Protein 5HMB (pdb70)

CATH classification: 3.10.129.10

Foldseek 3Di:
DQDDVCVVLAWDWPDAALFKTKTKGAADPVQPDPPAFGDVVSVQVVQVSRQLSNLCNNCDPFFHKDWDDKDKDFDATGHRVQDMKMKMWGWDDDDDFKTKIKIFIATPVRHTGMIMITMMTGGGD

Structure (mmCIF, N/CA/C/O backbone):
data_5HMB
#
_entry.id   5HMB
#
_cell.length_a   68.466
_cell.length_b   68.466
_cell.length_c   139.616
_cell.angle_alpha   90.000
_cell.angle_beta   90.000
_cell.angle_gamma   90.000
#
_symmetry.space_group_name_H-M   'I 41 2 2'
#
loop_
_entity.id
_entity.type
_entity.pdbx_description
1 polymer Azi13
2 non-polymer 'SULFATE ION'
3 water water
#
loop_
_atom_site.group_PDB
_atom_site.id
_atom_site.type_symbol
_atom_site.label_atom_id
_atom_site.label_alt_id
_atom_site.label_comp_id
_atom_site.label_asym_id
_atom_site.label_entity_id
_atom_site.label_seq_id
_atom_site.pdbx_PDB_ins_code
_atom_site.Cartn_x
_atom_site.Cartn_y
_atom_site.Cartn_z
_atom_site.occupancy
_atom_site.B_iso_or_equiv
_atom_site.auth_seq_id
_atom_site.auth_comp_id
_atom_site.auth_asym_id
_atom_site.auth_atom_id
_atom_site.pdbx_PDB_model_num
ATOM 1 N N . ARG A 1 10 ? 23.170 -8.465 -11.174 1.00 94.24 10 ARG A N 1
ATOM 2 C CA . ARG A 1 10 ? 23.724 -8.851 -12.466 1.00 84.08 10 ARG A CA 1
ATOM 3 C C . ARG A 1 10 ? 24.331 -10.254 -12.409 1.00 85.58 10 ARG A C 1
ATOM 4 O O . ARG A 1 10 ? 24.865 -10.747 -13.403 1.00 82.54 10 ARG A O 1
ATOM 6 N N . LEU A 1 11 ? 24.236 -10.894 -11.239 1.00 90.15 11 LEU A N 1
ATOM 7 C CA . LEU A 1 11 ? 24.806 -12.218 -11.004 1.00 81.54 11 LEU A CA 1
ATOM 8 C C . LEU A 1 11 ? 23.743 -13.274 -10.716 1.00 72.77 11 LEU A C 1
ATOM 9 O O . LEU A 1 11 ? 24.084 -14.408 -10.355 1.00 73.35 11 LEU A O 1
ATOM 11 N N . GLY A 1 12 ? 22.466 -12.932 -10.861 1.00 61.87 12 GLY A N 1
ATOM 12 C CA . GLY A 1 12 ? 21.401 -13.868 -10.615 1.00 52.27 12 GLY A CA 1
ATOM 13 C C . GLY A 1 12 ? 20.609 -13.507 -9.374 1.00 59.50 12 GLY A C 1
ATOM 14 O O . GLY A 1 12 ? 21.070 -12.765 -8.505 1.00 64.25 12 GLY A O 1
ATOM 15 N N . PRO A 1 13 ? 19.400 -14.042 -9.269 1.00 62.96 13 PRO A N 1
ATOM 16 C CA . PRO A 1 13 ? 18.512 -13.671 -8.156 1.00 55.67 13 PRO A CA 1
ATOM 17 C C . PRO A 1 13 ? 18.858 -14.312 -6.814 1.00 63.39 13 PRO A C 1
ATOM 18 O O . PRO A 1 13 ? 18.576 -13.720 -5.765 1.00 59.22 13 PRO A O 1
ATOM 22 N N . TYR A 1 14 ? 19.427 -15.524 -6.810 1.00 58.78 14 TYR A N 1
ATOM 23 C CA . TYR A 1 14 ? 19.815 -16.121 -5.532 1.00 57.07 14 TYR A CA 1
ATOM 24 C C . TYR A 1 14 ? 21.034 -15.413 -4.960 1.00 46.42 14 TYR A C 1
ATOM 25 O O . TYR A 1 14 ? 21.082 -15.122 -3.762 1.00 56.97 14 TYR A O 1
ATOM 33 N N . VAL A 1 15 ? 22.009 -15.086 -5.810 1.00 52.92 15 VAL A N 1
ATOM 34 C CA . VAL A 1 15 ? 23.165 -14.331 -5.341 1.00 54.89 15 VAL A CA 1
ATOM 35 C C . VAL A 1 15 ? 22.734 -12.993 -4.751 1.00 60.17 15 VAL A C 1
ATOM 36 O O . VAL A 1 15 ? 23.263 -12.557 -3.718 1.00 64.23 15 VAL A O 1
ATOM 40 N N . GLU A 1 16 ? 21.751 -12.331 -5.374 1.00 58.05 16 GLU A N 1
ATOM 41 C CA . GLU A 1 16 ? 21.208 -11.104 -4.793 1.00 61.39 16 GLU A CA 1
ATOM 42 C C . GLU A 1 16 ? 20.625 -11.366 -3.410 1.00 54.52 16 GLU A C 1
ATOM 43 O O . GLU A 1 16 ? 20.866 -10.602 -2.470 1.00 58.27 16 GLU A O 1
ATOM 45 N N . HIS A 1 17 ? 19.847 -12.443 -3.265 1.00 52.57 17 HIS A N 1
ATOM 46 C CA . HIS A 1 17 ? 19.237 -12.728 -1.970 1.00 55.83 17 HIS A CA 1
ATOM 47 C C . HIS A 1 17 ? 20.290 -12.992 -0.900 1.00 60.10 17 HIS A C 1
ATOM 48 O O . HIS A 1 17 ? 20.102 -12.633 0.268 1.00 62.89 17 HIS A O 1
ATOM 55 N N . LEU A 1 18 ? 21.402 -13.629 -1.275 1.00 55.33 18 LEU A N 1
ATOM 56 C CA . LEU A 1 18 ? 22.482 -13.866 -0.326 1.00 54.84 18 LEU A CA 1
ATOM 57 C C . LEU A 1 18 ? 23.116 -12.570 0.163 1.00 52.56 18 LEU A C 1
ATOM 58 O O . LEU A 1 18 ? 23.776 -12.576 1.200 1.00 52.94 18 LEU A O 1
ATOM 63 N N . GLY A 1 19 ? 22.930 -11.466 -0.551 1.00 55.18 19 GLY A N 1
ATOM 64 C CA . GLY A 1 19 ? 23.536 -10.216 -0.149 1.00 50.09 19 GLY A CA 1
ATOM 65 C C . GLY A 1 19 ? 24.998 -10.083 -0.496 1.00 59.36 19 GLY A C 1
ATOM 66 O O . GLY A 1 19 ? 25.676 -9.208 0.052 1.00 57.82 19 GLY A O 1
ATOM 67 N N . LEU A 1 20 ? 25.511 -10.925 -1.386 1.00 48.98 20 LEU A N 1
ATOM 68 C CA . LEU A 1 20 ? 26.914 -10.846 -1.766 1.00 46.72 20 LEU A CA 1
ATOM 69 C C . LEU A 1 20 ? 27.203 -9.561 -2.524 1.00 59.07 20 LEU A C 1
ATOM 70 O O . LEU A 1 20 ? 26.446 -9.164 -3.411 1.00 61.84 20 LEU A O 1
ATOM 75 N N . GLN A 1 21 ? 28.322 -8.921 -2.191 1.00 55.89 21 GLN A N 1
ATOM 76 C CA . GLN A 1 21 ? 28.786 -7.741 -2.915 1.00 58.85 21 GLN A CA 1
ATOM 77 C C . GLN A 1 21 ? 30.210 -8.005 -3.373 1.00 53.64 21 GLN A C 1
ATOM 78 O O . GLN A 1 21 ? 31.128 -8.070 -2.552 1.00 57.99 21 GLN A O 1
ATOM 84 N N . PHE A 1 22 ? 30.393 -8.161 -4.676 1.00 58.19 22 PHE A N 1
ATOM 85 C CA . PHE A 1 22 ? 31.694 -8.539 -5.203 1.00 56.20 22 PHE A CA 1
ATOM 86 C C . PHE A 1 22 ? 32.624 -7.340 -5.264 1.00 58.08 22 PHE A C 1
ATOM 87 O O . PHE A 1 22 ? 32.277 -6.293 -5.817 1.00 64.76 22 PHE A O 1
ATOM 95 N N . GLU A 1 23 ? 33.796 -7.495 -4.657 1.00 54.84 23 GLU A N 1
ATOM 96 C CA . GLU A 1 23 ? 34.855 -6.502 -4.718 1.00 59.78 23 GLU A CA 1
ATOM 97 C C . GLU A 1 23 ? 35.796 -6.752 -5.884 1.00 60.82 23 GLU A C 1
ATOM 98 O O . GLU A 1 23 ? 36.391 -5.806 -6.411 1.00 64.50 23 GLU A O 1
ATOM 104 N N A ARG A 1 24 ? 35.942 -8.004 -6.305 0.51 56.12 24 ARG A N 1
ATOM 105 N N B ARG A 1 24 ? 35.922 -8.004 -6.318 0.49 56.13 24 ARG A N 1
ATOM 106 C CA A ARG A 1 24 ? 36.883 -8.332 -7.363 0.51 59.10 24 ARG A CA 1
ATOM 107 C CA B ARG A 1 24 ? 36.905 -8.366 -7.331 0.49 59.11 24 ARG A CA 1
ATOM 108 C C A ARG A 1 24 ? 36.440 -9.631 -8.015 0.51 57.20 24 ARG A C 1
ATOM 109 C C B ARG A 1 24 ? 36.441 -9.643 -8.013 0.49 57.20 24 ARG A C 1
ATOM 110 O O A ARG A 1 24 ? 36.058 -10.574 -7.321 0.51 58.46 24 ARG A O 1
ATOM 111 O O B ARG A 1 24 ? 36.039 -10.589 -7.330 0.49 58.45 24 ARG A O 1
ATOM 126 N N . ILE A 1 25 ? 36.467 -9.660 -9.346 1.00 60.09 25 ILE A N 1
ATOM 127 C CA . ILE A 1 25 ? 36.208 -10.880 -10.106 1.00 48.99 25 ILE A CA 1
ATOM 128 C C . ILE A 1 25 ? 37.227 -10.957 -11.232 1.00 61.39 25 ILE A C 1
ATOM 129 O O . ILE A 1 25 ? 36.974 -10.493 -12.350 1.00 58.04 25 ILE A O 1
ATOM 134 N N . ASP A 1 26 ? 38.378 -11.529 -10.949 1.00 57.04 26 ASP A N 1
ATOM 135 C CA . ASP A 1 26 ? 39.439 -11.693 -11.926 1.00 51.82 26 ASP A CA 1
ATOM 136 C C . ASP A 1 26 ? 39.509 -13.140 -12.379 1.00 57.29 26 ASP A C 1
ATOM 137 O O . ASP A 1 26 ? 38.926 -14.029 -11.755 1.00 56.09 26 ASP A O 1
ATOM 142 N N . PRO A 1 27 ? 40.205 -13.417 -13.490 1.00 57.95 27 PRO A N 1
ATOM 143 C CA . PRO A 1 27 ? 40.394 -14.818 -13.905 1.00 53.55 27 PRO A CA 1
ATOM 144 C C . PRO A 1 27 ? 41.160 -15.661 -12.886 1.00 54.84 27 PRO A C 1
ATOM 145 O O . PRO A 1 27 ? 41.251 -16.883 -13.058 1.00 55.30 27 PRO A O 1
ATOM 149 N N . ASP A 1 28 ? 41.708 -15.058 -11.837 1.00 57.36 28 ASP A N 1
ATOM 150 C CA . ASP A 1 28 ? 42.525 -15.791 -10.890 1.00 59.76 28 ASP A CA 1
ATOM 151 C C . ASP A 1 28 ? 42.106 -15.585 -9.436 1.00 53.80 28 ASP A C 1
ATOM 152 O O . ASP A 1 28 ? 42.780 -16.102 -8.536 1.00 54.14 28 ASP A O 1
ATOM 157 N N A ARG A 1 29 ? 41.034 -14.838 -9.181 0.41 53.93 29 ARG A N 1
ATOM 158 N N B ARG A 1 29 ? 41.009 -14.873 -9.183 0.59 53.89 29 ARG A N 1
ATOM 159 C CA A ARG A 1 29 ? 40.574 -14.557 -7.829 0.41 52.56 29 ARG A CA 1
ATOM 160 C CA B ARG A 1 29 ? 40.582 -14.539 -7.833 0.59 52.50 29 ARG A CA 1
ATOM 161 C C A ARG A 1 29 ? 39.256 -13.806 -7.905 0.41 53.15 29 ARG A C 1
ATOM 162 C C B ARG A 1 29 ? 39.257 -13.796 -7.901 0.59 53.16 29 ARG A C 1
ATOM 163 O O A ARG A 1 29 ? 39.070 -12.960 -8.781 0.41 52.29 29 ARG A O 1
ATOM 164 O O B ARG A 1 29 ? 39.069 -12.943 -8.769 0.59 52.23 29 ARG A O 1
ATOM 179 N N . ALA A 1 30 ? 38.352 -14.121 -6.986 1.00 43.33 30 ALA A N 1
ATOM 180 C CA . ALA A 1 30 ? 37.119 -13.376 -6.798 1.00 46.20 30 ALA A CA 1
ATOM 181 C C . ALA A 1 30 ? 36.929 -13.151 -5.304 1.00 51.90 30 ALA A C 1
ATOM 182 O O . ALA A 1 30 ? 37.252 -14.032 -4.504 1.00 50.72 30 ALA A O 1
ATOM 184 N N . VAL A 1 31 ? 36.432 -11.966 -4.929 1.00 47.98 31 VAL A N 1
ATOM 185 C CA . VAL A 1 31 ? 36.286 -11.557 -3.531 1.00 46.16 31 VAL A CA 1
ATOM 186 C C . VAL A 1 31 ? 34.916 -10.921 -3.354 1.00 51.01 31 VAL A C 1
ATOM 187 O O . VAL A 1 31 ? 34.561 -9.995 -4.091 1.00 52.33 31 VAL A O 1
ATOM 191 N N . ALA A 1 32 ? 34.152 -11.397 -2.374 1.00 39.52 32 ALA A N 1
ATOM 192 C CA . ALA A 1 32 ? 32.845 -10.822 -2.094 1.00 46.45 32 ALA A CA 1
ATOM 193 C C . ALA A 1 32 ? 32.669 -10.624 -0.598 1.00 55.70 32 ALA A C 1
ATOM 194 O O . ALA A 1 32 ? 33.172 -11.413 0.209 1.00 53.58 32 ALA A O 1
ATOM 196 N N . TYR A 1 33 ? 31.951 -9.564 -0.242 1.00 54.26 33 TYR A N 1
ATOM 197 C CA . TYR A 1 33 ? 31.599 -9.265 1.134 1.00 53.66 33 TYR A CA 1
ATOM 198 C C . TYR A 1 33 ? 30.125 -9.565 1.330 1.00 54.38 33 TYR A C 1
ATOM 199 O O . TYR A 1 33 ? 29.330 -9.468 0.391 1.00 59.39 33 TYR A O 1
ATOM 208 N N . TRP A 1 34 ? 29.767 -9.921 2.555 1.00 43.58 34 TRP A N 1
ATOM 209 C CA . TRP A 1 34 ? 28.380 -10.190 2.914 1.00 47.57 34 TRP A CA 1
ATOM 210 C C . TRP A 1 34 ? 28.295 -10.251 4.435 1.00 52.16 34 TRP A C 1
ATOM 211 O O . TRP A 1 34 ? 29.309 -10.192 5.137 1.00 53.30 34 TRP A O 1
ATOM 222 N N . SER A 1 35 ? 27.073 -10.385 4.936 1.00 51.99 35 SER A N 1
ATOM 223 C CA . SER A 1 35 ? 26.827 -10.353 6.365 1.00 57.43 35 SER A CA 1
ATOM 224 C C . SER A 1 35 ? 25.766 -11.373 6.737 1.00 56.46 35 SER A C 1
ATOM 225 O O . SER A 1 35 ? 24.873 -11.673 5.944 1.00 53.09 35 SER A O 1
ATOM 228 N N . VAL A 1 36 ? 25.879 -11.909 7.954 1.00 47.43 36 VAL A N 1
ATOM 229 C CA . VAL A 1 36 ? 24.819 -12.738 8.509 1.00 53.77 36 VAL A CA 1
ATOM 230 C C . VAL A 1 36 ? 23.587 -11.875 8.755 1.00 63.64 36 VAL A C 1
ATOM 231 O O . VAL A 1 36 ? 23.691 -10.729 9.213 1.00 64.90 36 VAL A O 1
ATOM 235 N N . ARG A 1 37 ? 22.412 -12.413 8.443 1.00 58.68 37 ARG A N 1
ATOM 236 C CA . ARG A 1 37 ? 21.163 -11.681 8.593 1.00 54.73 37 ARG A CA 1
ATOM 237 C C . ARG A 1 37 ? 20.150 -12.567 9.288 1.00 64.25 37 ARG A C 1
ATOM 238 O O . ARG A 1 37 ? 20.290 -13.792 9.322 1.00 67.88 37 ARG A O 1
ATOM 246 N N . ALA A 1 38 ? 19.111 -11.926 9.826 1.00 74.65 38 ALA A N 1
ATOM 247 C CA . ALA A 1 38 ? 18.090 -12.652 10.574 1.00 71.09 38 ALA A CA 1
ATOM 248 C C . ALA A 1 38 ? 17.432 -13.736 9.721 1.00 65.91 38 ALA A C 1
ATOM 249 O O . ALA A 1 38 ? 17.195 -14.851 10.200 1.00 71.43 38 ALA A O 1
ATOM 251 N N . ASP A 1 39 ? 17.133 -13.434 8.457 1.00 64.37 39 ASP A N 1
ATOM 252 C CA . ASP A 1 39 ? 16.463 -14.397 7.586 1.00 70.47 39 ASP A CA 1
ATOM 253 C C . ASP A 1 39 ? 17.386 -15.498 7.073 1.00 66.22 39 ASP A C 1
ATOM 254 O O . ASP A 1 39 ? 16.898 -16.455 6.461 1.00 59.60 39 ASP A O 1
ATOM 259 N N . LEU A 1 40 ? 18.692 -15.395 7.304 1.00 60.20 40 LEU A N 1
ATOM 260 C CA . LEU A 1 40 ? 19.643 -16.409 6.873 1.00 53.67 40 LEU A CA 1
ATOM 261 C C . LEU A 1 40 ? 20.002 -17.385 7.982 1.00 60.37 40 LEU A C 1
ATOM 262 O O . LEU A 1 40 ? 20.865 -18.244 7.779 1.00 52.87 40 LEU A O 1
ATOM 267 N N . LEU A 1 41 ? 19.356 -17.285 9.141 1.00 58.32 41 LEU A N 1
ATOM 268 C CA . LEU A 1 41 ? 19.731 -18.067 10.307 1.00 55.51 41 LEU A CA 1
ATOM 269 C C . LEU A 1 41 ? 18.957 -19.371 10.371 1.00 55.35 41 LEU A C 1
ATOM 270 O O . LEU A 1 41 ? 17.874 -19.513 9.796 1.00 59.30 41 LEU A O 1
ATOM 275 N N . GLN A 1 42 ? 19.521 -20.317 11.098 1.00 51.15 42 GLN A N 1
ATOM 276 C CA . GLN A 1 42 ? 18.869 -21.565 11.453 1.00 60.41 42 GLN A CA 1
ATOM 277 C C . GLN A 1 42 ? 18.353 -21.478 12.887 1.00 68.36 42 GLN A C 1
ATOM 278 O O . GLN A 1 42 ? 18.707 -20.558 13.625 1.00 63.55 42 GLN A O 1
ATOM 284 N N . PRO A 1 43 ? 17.489 -22.411 13.312 1.00 73.35 43 PRO A N 1
ATOM 285 C CA . PRO A 1 43 ? 16.682 -22.185 14.532 1.00 76.60 43 P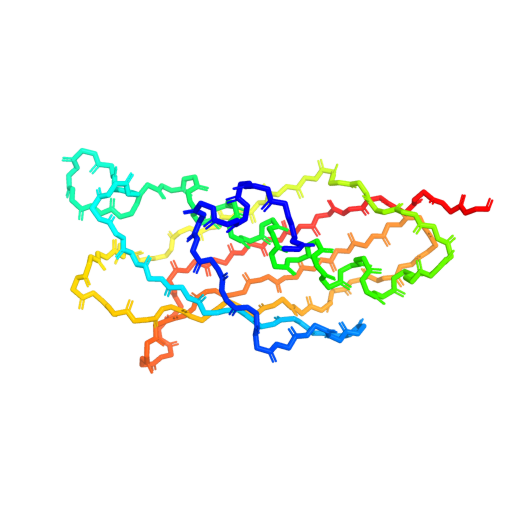RO A CA 1
ATOM 286 C C . PRO A 1 43 ? 17.402 -21.680 15.785 1.00 85.56 43 PRO A C 1
ATOM 287 O O . PRO A 1 43 ? 16.737 -21.070 16.633 1.00 99.47 43 PRO A O 1
ATOM 291 N N . HIS A 1 44 ? 18.708 -21.895 15.955 1.00 74.67 44 HIS A N 1
ATOM 292 C CA . HIS A 1 44 ? 19.380 -21.499 17.192 1.00 79.91 44 HIS A CA 1
ATOM 293 C C . HIS A 1 44 ? 20.229 -20.236 17.035 1.00 75.97 44 HIS A C 1
ATOM 294 O O . HIS A 1 44 ? 21.239 -20.073 17.725 1.00 68.85 44 HIS A O 1
ATOM 296 N N . GLY A 1 45 ? 19.834 -19.337 16.134 1.00 68.62 45 GLY A N 1
ATOM 297 C CA . GLY A 1 45 ? 20.457 -18.030 16.016 1.00 69.57 45 GLY A CA 1
ATOM 298 C C . GLY A 1 45 ? 21.796 -17.955 15.305 1.00 75.04 45 GLY A C 1
ATOM 299 O O . GLY A 1 45 ? 22.440 -16.899 15.356 1.00 70.77 45 GLY A O 1
ATOM 300 N N . ILE A 1 46 ? 22.245 -19.019 14.641 1.00 57.26 46 ILE A N 1
ATOM 301 C CA . ILE A 1 46 ? 23.474 -18.960 13.862 1.00 62.41 46 ILE A CA 1
ATOM 302 C C . ILE A 1 46 ? 23.154 -19.154 12.380 1.00 52.43 46 ILE A C 1
ATOM 303 O O . ILE A 1 46 ? 22.073 -19.604 11.989 1.00 53.96 46 ILE A O 1
ATOM 308 N N . LEU A 1 47 ? 24.117 -18.784 11.547 1.00 49.17 47 LEU A N 1
ATOM 309 C CA . LEU A 1 47 ? 23.942 -18.892 10.106 1.00 50.16 47 LEU A CA 1
ATOM 310 C C . LEU A 1 47 ? 23.624 -20.326 9.700 1.00 46.32 47 LEU A C 1
ATOM 311 O O . LEU A 1 47 ? 24.321 -21.264 10.093 1.00 46.10 47 LEU A O 1
ATOM 316 N N . HIS A 1 48 ? 22.543 -20.487 8.935 1.00 49.79 48 HIS A N 1
A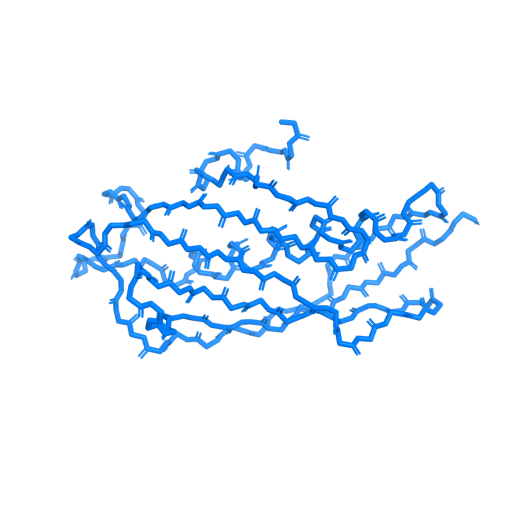TOM 317 C CA . HIS A 1 48 ? 22.256 -21.747 8.258 1.00 43.42 48 HIS A CA 1
ATOM 318 C C . HIS A 1 48 ? 23.476 -22.182 7.457 1.00 48.31 48 HIS A C 1
ATOM 319 O O . HIS A 1 48 ? 24.114 -21.367 6.787 1.00 41.87 48 HIS A O 1
ATOM 326 N N . GLY A 1 49 ? 23.824 -23.464 7.564 1.00 41.58 49 GLY A N 1
ATOM 327 C CA . GLY A 1 49 ? 25.012 -23.957 6.895 1.00 37.45 49 GLY A CA 1
ATOM 328 C C . GLY A 1 49 ? 24.914 -23.883 5.382 1.00 45.24 49 GLY A C 1
ATOM 329 O O . GLY A 1 49 ? 25.915 -23.655 4.710 1.00 35.07 49 GLY A O 1
ATOM 330 N N . GLY A 1 50 ? 23.715 -24.090 4.827 1.00 35.45 50 GLY A N 1
ATOM 331 C CA . GLY A 1 50 ? 23.539 -23.965 3.390 1.00 44.01 50 GLY A CA 1
ATOM 332 C C . GLY A 1 50 ? 23.937 -22.605 2.859 1.00 41.82 50 GLY A C 1
ATOM 333 O O . GLY A 1 50 ? 24.394 -22.496 1.724 1.00 45.93 50 GLY A O 1
ATOM 334 N N . VAL A 1 51 ? 23.798 -21.550 3.675 1.00 39.53 51 VAL A N 1
ATOM 335 C CA . VAL A 1 51 ? 24.222 -20.232 3.215 1.00 42.02 51 VAL A CA 1
ATOM 336 C C . VAL A 1 51 ? 25.724 -20.220 2.945 1.00 42.43 51 VAL A C 1
ATOM 337 O O . VAL A 1 51 ? 26.179 -19.675 1.935 1.00 40.82 51 VAL A O 1
ATOM 341 N N . HIS A 1 52 ? 26.516 -20.827 3.837 1.00 34.48 52 HIS A N 1
ATOM 342 C CA . HIS A 1 52 ? 27.952 -20.947 3.594 1.00 38.05 52 HIS A CA 1
ATOM 343 C C . HIS A 1 52 ? 28.234 -21.658 2.276 1.00 33.63 52 HIS A C 1
ATOM 344 O O . HIS A 1 52 ? 29.080 -21.216 1.492 1.00 42.33 52 HIS A O 1
ATOM 351 N N . CYS A 1 53 ? 27.550 -22.777 2.026 1.00 41.74 53 CYS A N 1
ATOM 352 C CA . CYS A 1 53 ? 27.755 -23.511 0.774 1.00 36.65 53 CYS A CA 1
ATOM 353 C C . CYS A 1 53 ? 27.372 -22.671 -0.429 1.00 40.40 53 CYS A C 1
ATOM 354 O O . CYS A 1 53 ? 28.072 -22.679 -1.451 1.00 37.83 53 CYS A O 1
ATOM 357 N N . ALA A 1 54 ? 26.235 -21.973 -0.340 1.00 43.38 54 ALA A N 1
ATOM 358 C CA . ALA A 1 54 ? 25.762 -21.158 -1.455 1.00 42.98 54 ALA A CA 1
ATOM 359 C C . ALA A 1 54 ? 26.733 -20.026 -1.775 1.00 46.07 54 ALA A C 1
ATOM 360 O O . ALA A 1 54 ? 26.945 -19.693 -2.948 1.00 41.87 54 ALA A O 1
ATOM 362 N N . VAL A 1 55 ? 27.304 -19.396 -0.745 1.00 39.07 55 VAL A N 1
ATOM 363 C CA . VAL A 1 55 ? 28.283 -18.332 -0.966 1.00 35.86 55 VAL A CA 1
ATOM 364 C C . VAL A 1 55 ? 29.554 -18.891 -1.587 1.00 38.40 55 VAL A C 1
ATOM 365 O O . VAL A 1 55 ? 30.174 -18.264 -2.458 1.00 36.66 55 VAL A O 1
ATOM 369 N N . VAL A 1 56 ? 30.001 -20.047 -1.105 1.00 40.27 56 VAL A N 1
ATOM 370 C CA . VAL A 1 56 ? 31.159 -20.700 -1.708 1.00 36.56 56 VAL A CA 1
ATOM 371 C C . VAL A 1 56 ? 30.884 -21.002 -3.183 1.00 35.98 56 VAL A C 1
ATOM 372 O O . VAL A 1 56 ? 31.703 -20.713 -4.067 1.00 37.74 56 VAL A O 1
ATOM 376 N N . GLU A 1 57 ? 29.715 -21.575 -3.470 1.00 40.27 57 GLU A N 1
ATOM 377 C CA . GLU A 1 57 ? 29.342 -21.836 -4.856 1.00 41.30 57 GLU A CA 1
ATOM 378 C C . GLU A 1 57 ? 29.364 -20.548 -5.676 1.00 38.58 57 GLU A C 1
ATOM 379 O O . GLU A 1 57 ? 29.996 -20.488 -6.741 1.00 40.40 57 GLU A O 1
ATOM 385 N N . SER A 1 58 ? 28.723 -19.486 -5.168 1.00 47.66 58 SER A N 1
ATOM 386 C CA . SER A 1 58 ? 28.639 -18.218 -5.904 1.00 40.41 58 SER A CA 1
ATOM 387 C C . SER A 1 58 ? 30.019 -17.632 -6.184 1.00 44.27 58 SER A C 1
ATOM 388 O O . SER A 1 58 ? 30.300 -17.186 -7.304 1.00 4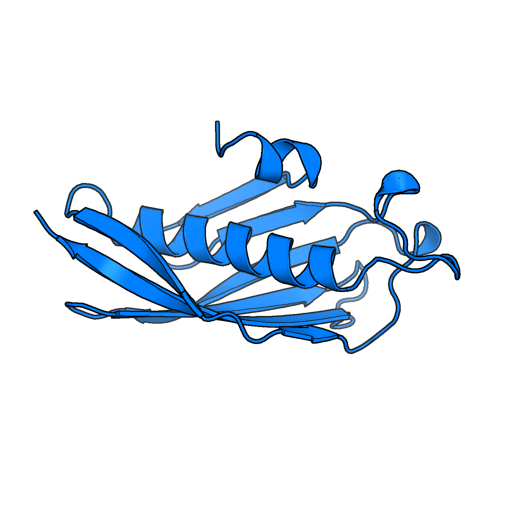8.46 58 SER A O 1
ATOM 391 N N . VAL A 1 59 ? 30.880 -17.558 -5.164 1.00 40.61 59 VAL A N 1
ATOM 392 C CA . VAL A 1 59 ? 32.144 -16.853 -5.356 1.00 38.03 59 VAL A CA 1
ATOM 393 C C . VAL A 1 59 ? 33.066 -17.651 -6.280 1.00 45.50 59 VAL A C 1
ATOM 394 O O . VAL A 1 59 ? 33.745 -17.086 -7.151 1.00 41.32 59 VAL A O 1
ATOM 398 N N . ALA A 1 60 ? 33.096 -18.972 -6.125 1.00 38.69 60 ALA A N 1
ATOM 399 C CA . ALA A 1 60 ? 33.906 -19.785 -7.024 1.00 38.07 60 ALA A CA 1
ATOM 400 C C . ALA A 1 60 ? 33.363 -19.744 -8.458 1.00 45.05 60 ALA A C 1
ATOM 401 O O . ALA A 1 60 ? 34.140 -19.633 -9.418 1.00 43.85 60 ALA A O 1
ATOM 403 N N . SER A 1 61 ? 32.036 -19.814 -8.630 1.00 42.67 61 SER A N 1
ATOM 404 C CA . SER A 1 61 ? 31.475 -19.800 -9.986 1.00 41.64 61 SER A CA 1
ATOM 405 C C . SER A 1 61 ? 31.787 -18.494 -10.692 1.00 47.81 61 SER A C 1
ATOM 406 O O . SER A 1 61 ? 32.059 -18.484 -11.901 1.00 44.49 61 SER A O 1
ATOM 409 N N . ALA A 1 62 ? 31.714 -17.377 -9.961 1.00 43.27 62 ALA A N 1
ATOM 410 C CA . ALA A 1 62 ? 32.070 -16.088 -10.545 1.00 49.27 62 ALA A CA 1
ATOM 411 C C . ALA A 1 62 ? 33.490 -16.114 -11.073 1.00 51.14 62 ALA A C 1
ATOM 412 O O . ALA A 1 62 ? 33.757 -15.654 -12.187 1.00 42.19 62 ALA A O 1
ATOM 414 N N . ALA A 1 63 ? 34.423 -16.653 -10.281 1.00 43.57 63 ALA A N 1
ATOM 415 C CA . ALA A 1 63 ? 35.812 -16.684 -10.716 1.00 36.33 63 ALA A CA 1
ATOM 416 C C . ALA A 1 63 ? 35.996 -17.634 -11.892 1.00 48.59 63 ALA A C 1
ATOM 417 O O . ALA A 1 63 ? 36.697 -17.302 -12.857 1.00 50.04 63 ALA A O 1
ATOM 419 N N . ALA A 1 64 ? 35.378 -18.819 -11.824 1.00 39.82 64 ALA A N 1
ATOM 420 C CA . ALA A 1 64 ? 35.516 -19.806 -12.894 1.00 42.00 64 ALA A CA 1
ATOM 421 C C . ALA A 1 64 ? 34.985 -19.265 -14.215 1.00 49.41 64 ALA A C 1
ATOM 422 O O . ALA A 1 64 ? 35.598 -19.463 -15.268 1.00 45.90 64 ALA A O 1
ATOM 424 N N . ASP A 1 65 ? 33.822 -18.615 -14.167 1.00 51.70 65 ASP A N 1
ATOM 425 C CA . ASP A 1 65 ? 33.223 -18.002 -15.345 1.00 50.47 65 ASP A CA 1
ATOM 426 C C . ASP A 1 65 ? 34.159 -16.962 -15.944 1.00 53.85 65 ASP A C 1
ATOM 427 O O . ASP A 1 65 ? 34.426 -16.965 -17.151 1.00 61.00 65 ASP A O 1
ATOM 432 N N . ARG A 1 66 ? 34.687 -16.076 -15.096 1.00 49.34 66 ARG A N 1
ATOM 433 C CA . ARG A 1 66 ? 35.600 -15.033 -15.550 1.00 51.68 66 ARG A CA 1
ATOM 434 C C . ARG A 1 66 ? 36.894 -15.612 -16.113 1.00 54.50 66 ARG A C 1
ATOM 435 O O . ARG A 1 66 ? 37.495 -15.019 -17.018 1.00 53.68 66 ARG A O 1
ATOM 443 N N . TRP A 1 67 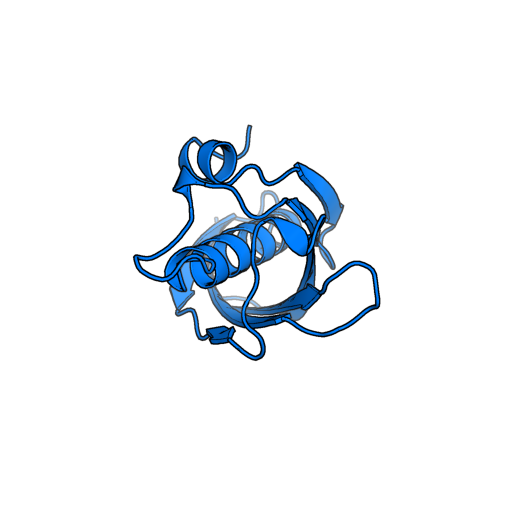? 37.333 -16.774 -15.621 1.00 51.94 67 TRP A N 1
ATOM 444 C CA . TRP A 1 67 ? 38.529 -17.390 -16.195 1.00 52.44 67 TRP A CA 1
ATOM 445 C C . TRP A 1 67 ? 38.245 -18.061 -17.538 1.00 46.65 67 TRP A C 1
ATOM 446 O O . TRP A 1 67 ? 39.104 -18.066 -18.429 1.00 53.74 67 TRP A O 1
ATOM 457 N N . LEU A 1 68 ? 37.074 -18.682 -17.687 1.00 48.37 68 LEU A N 1
ATOM 458 C CA . LEU A 1 68 ? 36.758 -19.322 -18.955 1.00 46.37 68 LEU A CA 1
ATOM 459 C C . LEU A 1 68 ? 36.438 -18.281 -20.023 1.00 61.02 68 LEU A C 1
ATOM 460 O O . LEU A 1 68 ? 36.754 -18.487 -21.200 1.00 50.61 68 LEU A O 1
ATOM 465 N N . GLY A 1 69 ? 35.851 -17.151 -19.630 1.00 59.41 69 GLY A N 1
ATOM 466 C CA . GLY A 1 69 ? 35.590 -16.077 -20.572 1.00 59.75 69 GLY A CA 1
ATOM 467 C C . GLY A 1 69 ? 34.678 -16.522 -21.699 1.00 61.18 69 GLY A C 1
ATOM 468 O O . 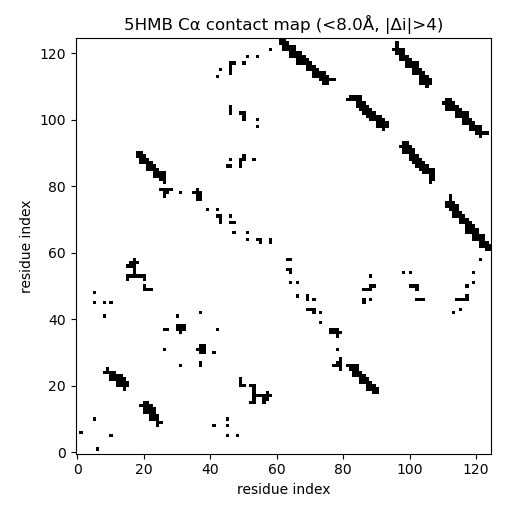GLY A 1 69 ? 33.818 -17.396 -21.540 1.00 52.38 69 GLY A O 1
ATOM 469 N N . ASP A 1 70 ? 34.888 -15.925 -22.876 1.00 60.79 70 ASP A N 1
ATOM 470 C CA . ASP A 1 70 ? 34.041 -16.219 -24.025 1.00 58.06 70 ASP A CA 1
ATOM 471 C C . ASP A 1 70 ? 34.239 -17.631 -24.563 1.00 60.44 70 ASP A C 1
ATOM 472 O O . ASP A 1 70 ? 33.494 -18.032 -25.463 1.00 64.74 70 ASP A O 1
ATOM 474 N N . ARG A 1 71 ? 35.205 -18.390 -24.029 1.00 50.23 71 ARG A N 1
ATOM 475 C CA . ARG A 1 71 ? 35.555 -19.724 -24.520 1.00 58.88 71 ARG A CA 1
ATOM 476 C C . ARG A 1 71 ? 34.495 -20.784 -24.243 1.00 55.94 71 ARG A C 1
ATOM 477 O O . ARG A 1 71 ? 34.593 -21.888 -24.792 1.00 64.06 71 ARG A O 1
ATOM 485 N N . GLY A 1 72 ? 33.507 -20.503 -23.409 1.00 60.64 72 GLY A N 1
ATOM 486 C CA . GLY A 1 72 ? 32.546 -21.521 -23.041 1.00 59.84 72 GLY A CA 1
ATOM 487 C C . GLY A 1 72 ? 31.807 -21.116 -21.783 1.00 51.25 72 GLY A C 1
ATOM 488 O O . GLY A 1 72 ? 31.904 -19.979 -21.322 1.00 57.79 72 GLY A O 1
ATOM 489 N N . THR A 1 73 ? 31.067 -22.076 -21.235 1.00 54.03 73 THR A N 1
ATOM 490 C CA . THR A 1 73 ? 30.318 -21.828 -20.012 1.00 62.89 73 THR A CA 1
ATOM 491 C C . THR A 1 73 ? 30.600 -22.908 -18.975 1.00 48.72 73 THR A C 1
ATOM 492 O O . THR A 1 73 ? 30.845 -24.071 -19.314 1.00 51.61 73 THR A O 1
ATOM 496 N N . VAL A 1 74 ? 30.550 -22.508 -17.699 1.00 54.67 74 VAL A N 1
ATOM 497 C CA . VAL A 1 74 ? 30.852 -23.397 -16.579 1.00 51.33 74 VAL A CA 1
ATOM 498 C C . VAL A 1 74 ? 29.568 -23.845 -15.890 1.00 50.22 74 VAL A C 1
ATOM 499 O O . VAL A 1 74 ? 28.596 -23.093 -15.759 1.00 49.90 74 VAL A O 1
ATOM 503 N N . VAL A 1 75 ? 29.579 -25.096 -15.432 1.00 47.92 75 VAL A N 1
ATOM 504 C CA . VAL A 1 75 ? 28.445 -25.732 -14.773 1.00 43.81 75 VAL A CA 1
ATOM 505 C C . VAL A 1 75 ? 28.953 -26.362 -13.488 1.00 52.04 75 VAL A C 1
ATOM 506 O O . VAL A 1 75 ? 29.942 -27.103 -13.508 1.00 43.46 75 VAL A O 1
ATOM 510 N N . GLY A 1 76 ? 28.293 -26.050 -12.374 1.00 50.24 76 GLY A N 1
ATOM 511 C CA . GLY A 1 76 ? 28.676 -26.650 -11.110 1.00 46.41 76 GLY A CA 1
ATOM 512 C C . GLY A 1 76 ? 28.614 -28.164 -11.183 1.00 43.04 76 GLY A C 1
ATOM 513 O O . GLY A 1 76 ? 27.710 -28.744 -11.793 1.00 48.34 76 GLY A O 1
ATOM 514 N N . VAL A 1 77 ? 29.620 -28.799 -10.602 1.00 40.29 77 VAL A N 1
ATOM 515 C CA . VAL A 1 77 ? 29.692 -30.247 -10.484 1.00 44.55 77 VAL A CA 1
ATOM 516 C C . VAL A 1 77 ? 29.528 -30.707 -9.036 1.00 44.03 77 VAL A C 1
ATOM 517 O O . VAL A 1 77 ? 28.765 -31.633 -8.760 1.00 41.68 77 VAL A O 1
ATOM 521 N N . SER A 1 78 ? 30.296 -30.126 -8.109 1.00 41.94 78 SER A N 1
ATOM 522 C CA . SER A 1 78 ? 30.216 -30.518 -6.703 1.00 37.86 78 SER A CA 1
ATOM 523 C C . SER A 1 78 ? 30.775 -29.420 -5.818 1.00 40.29 78 SER A C 1
ATOM 524 O O . SER A 1 78 ? 31.561 -28.576 -6.253 1.00 35.95 78 SER A O 1
ATOM 527 N N . ASN A 1 79 ? 30.401 -29.494 -4.544 1.00 37.67 79 ASN A N 1
ATOM 528 C CA . ASN A 1 79 ? 30.664 -28.442 -3.574 1.00 33.04 79 ASN A CA 1
ATOM 529 C C . ASN A 1 79 ? 30.831 -29.104 -2.213 1.00 40.92 79 ASN A C 1
ATOM 530 O O . ASN A 1 79 ? 29.876 -29.689 -1.690 1.00 38.69 79 ASN A O 1
ATOM 535 N N A SER A 1 80 ? 32.022 -28.977 -1.637 0.63 41.10 80 SER A N 1
ATOM 536 N N B SER A 1 80 ? 32.037 -29.024 -1.647 0.37 41.09 80 SER A N 1
ATOM 537 C CA A SER A 1 80 ? 32.336 -29.543 -0.329 0.63 38.63 80 SER A CA 1
ATOM 538 C CA B SER A 1 80 ? 32.340 -29.563 -0.320 0.37 38.98 80 SER A CA 1
ATOM 539 C C A SER A 1 80 ? 32.768 -28.404 0.583 0.63 40.24 80 SER A C 1
ATOM 540 C C B SER A 1 80 ? 32.761 -28.403 0.574 0.37 40.16 80 SER A C 1
ATOM 541 O O A SER A 1 80 ? 33.857 -27.846 0.408 0.63 37.42 80 SER A O 1
ATOM 542 O O B SER A 1 80 ? 33.836 -27.827 0.379 0.37 37.16 80 SER A O 1
ATOM 547 N N . THR A 1 81 ? 31.925 -28.066 1.555 1.00 37.43 81 THR A N 1
ATOM 548 C CA . THR A 1 81 ? 32.165 -26.930 2.436 1.00 33.08 81 THR A CA 1
ATOM 549 C C . THR A 1 81 ? 32.235 -27.412 3.879 1.00 35.28 81 THR A C 1
ATOM 550 O O . THR A 1 81 ? 31.371 -28.180 4.323 1.00 33.90 81 THR A O 1
ATOM 554 N N . ASP A 1 82 ? 33.293 -27.001 4.583 1.00 31.64 82 ASP A N 1
ATOM 555 C CA . ASP A 1 82 ? 33.430 -27.190 6.029 1.00 36.92 82 ASP A CA 1
ATOM 556 C C . ASP A 1 82 ? 33.007 -25.915 6.749 1.00 43.95 82 ASP A C 1
ATOM 557 O O . ASP A 1 82 ? 33.334 -24.810 6.307 1.00 39.00 82 ASP A O 1
ATOM 562 N N . PHE A 1 83 ? 32.288 -26.066 7.861 1.00 34.84 83 PHE A N 1
ATOM 563 C CA . PHE A 1 83 ? 31.919 -24.943 8.712 1.00 41.69 83 PHE A CA 1
ATOM 564 C C . PHE A 1 83 ? 32.760 -25.045 9.975 1.00 40.54 83 PHE A C 1
ATOM 565 O O . PHE A 1 83 ? 32.644 -26.030 10.709 1.00 42.37 83 PHE A O 1
ATOM 573 N N . PHE A 1 84 ? 33.625 -24.050 10.206 1.00 40.14 84 PHE A N 1
ATOM 574 C CA . PHE A 1 84 ? 34.603 -24.102 11.292 1.00 43.36 84 PHE A CA 1
ATOM 575 C 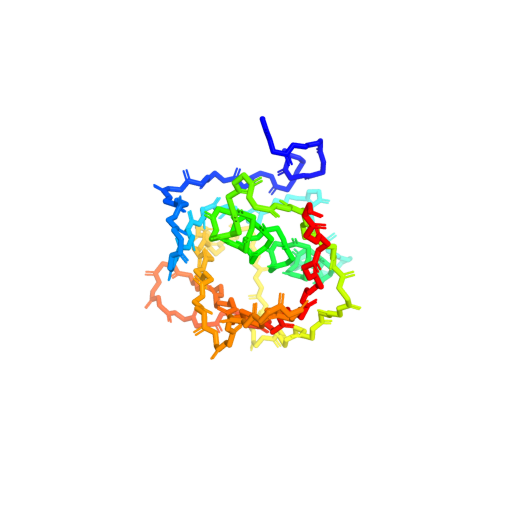C . PHE A 1 84 ? 34.208 -23.324 12.534 1.00 55.35 84 PHE A C 1
ATOM 576 O O . PHE A 1 84 ? 34.717 -23.627 13.616 1.00 57.64 84 PHE A O 1
ATOM 584 N N . ALA A 1 85 ? 33.357 -22.311 12.417 1.00 48.20 85 ALA A N 1
ATOM 585 C CA . ALA A 1 85 ? 32.943 -21.555 13.589 1.00 60.09 85 ALA A CA 1
ATOM 586 C C . ALA A 1 85 ? 31.525 -21.069 13.354 1.00 54.11 85 ALA A C 1
ATOM 587 O O . ALA A 1 85 ? 31.137 -20.849 12.202 1.00 54.02 85 ALA A O 1
ATOM 589 N N . PRO A 1 86 ? 30.729 -20.915 14.409 1.00 50.17 86 PRO A N 1
ATOM 590 C CA . PRO A 1 86 ? 29.381 -20.368 14.223 1.00 46.54 86 PRO A CA 1
ATOM 591 C C . PRO A 1 86 ? 29.477 -18.896 13.864 1.00 59.79 86 PRO A C 1
ATOM 592 O O . PRO A 1 86 ? 30.238 -18.144 14.477 1.00 69.19 86 PRO A O 1
ATOM 596 N N . ALA A 1 87 ? 28.715 -18.494 12.851 1.00 49.53 87 ALA A N 1
ATOM 597 C CA . ALA A 1 87 ? 28.599 -17.098 12.461 1.00 48.67 87 ALA A CA 1
ATOM 598 C C . ALA A 1 87 ? 27.223 -16.589 12.863 1.00 50.16 87 ALA A C 1
ATOM 599 O O . ALA A 1 87 ? 26.216 -17.273 12.655 1.00 44.16 87 ALA A O 1
ATOM 601 N N . THR A 1 88 ? 27.183 -15.404 13.472 1.00 50.27 88 THR A N 1
ATOM 602 C CA . THR A 1 88 ? 25.932 -14.770 13.879 1.00 48.13 88 THR A CA 1
ATOM 603 C C . THR A 1 88 ? 25.877 -13.358 13.328 1.00 54.35 88 THR A C 1
ATOM 604 O O . THR A 1 88 ? 26.841 -12.854 12.737 1.00 51.76 88 THR A O 1
ATOM 608 N N . VAL A 1 89 ? 24.740 -12.702 13.573 1.00 51.08 89 VAL A N 1
ATOM 609 C CA . VAL A 1 89 ? 24.600 -11.298 13.209 1.00 50.65 89 VAL A CA 1
ATOM 610 C C . VAL A 1 89 ? 25.659 -10.457 13.905 1.00 51.21 89 VAL A C 1
ATOM 611 O O . VAL A 1 89 ? 26.177 -9.489 13.334 1.00 50.43 89 VAL A O 1
ATOM 615 N N . ALA A 1 90 ? 26.028 -10.832 15.130 1.00 53.23 90 ALA A N 1
ATOM 616 C CA . ALA A 1 90 ? 27.010 -10.066 15.883 1.00 54.86 90 ALA A CA 1
ATOM 617 C C . ALA A 1 90 ? 28.380 -10.094 15.232 1.00 58.64 90 ALA A C 1
ATOM 618 O O . ALA A 1 90 ? 29.219 -9.245 15.547 1.00 59.65 90 ALA A O 1
ATOM 620 N N . ASP A 1 91 ? 28.628 -11.036 14.325 1.00 57.13 91 ASP A N 1
ATOM 621 C CA . ASP A 1 91 ? 29.990 -11.217 13.848 1.00 54.03 91 ASP A CA 1
ATOM 622 C C . ASP A 1 91 ? 30.373 -10.242 12.750 1.00 56.95 91 ASP A C 1
ATOM 623 O O . ASP A 1 91 ? 31.548 -10.198 12.367 1.00 60.11 91 ASP A O 1
ATOM 628 N N . GLY A 1 92 ? 29.433 -9.444 12.259 1.00 50.36 92 GLY A N 1
ATOM 629 C CA . GLY A 1 92 ? 29.791 -8.419 11.301 1.00 55.97 92 GLY A CA 1
ATOM 630 C C . GLY A 1 92 ? 30.007 -8.916 9.888 1.00 57.93 92 GLY A C 1
ATOM 631 O O . GLY A 1 92 ? 29.307 -9.828 9.435 1.00 54.41 92 GLY A O 1
ATOM 632 N N . ARG A 1 93 ? 30.974 -8.317 9.190 1.00 55.56 93 ARG A N 1
ATOM 633 C CA . ARG A 1 93 ? 31.137 -8.493 7.751 1.00 56.59 93 ARG A CA 1
ATOM 634 C C . ARG A 1 93 ? 32.072 -9.649 7.412 1.00 62.35 93 ARG A C 1
ATOM 635 O O . ARG A 1 93 ? 33.246 -9.651 7.797 1.00 55.42 93 ARG A O 1
ATOM 643 N N . LEU A 1 94 ? 31.563 -10.597 6.636 1.00 56.06 94 LEU A N 1
ATOM 644 C CA . LEU A 1 94 ? 32.334 -11.739 6.173 1.00 49.69 94 LEU A CA 1
ATOM 645 C C . LEU A 1 94 ? 32.920 -11.447 4.792 1.00 53.85 94 LEU A C 1
ATOM 646 O O . LEU A 1 94 ? 32.304 -10.759 3.975 1.00 53.02 94 LEU A O 1
ATOM 651 N N . THR A 1 95 ? 34.129 -11.956 4.548 1.00 47.44 95 THR A N 1
ATOM 652 C CA . THR A 1 95 ? 34.816 -11.817 3.268 1.00 47.73 95 THR A CA 1
ATOM 653 C C . THR A 1 95 ? 35.115 -13.200 2.704 1.00 50.79 95 THR A C 1
ATOM 654 O O . THR A 1 95 ? 35.839 -13.981 3.333 1.00 50.81 95 THR A O 1
ATOM 658 N N . SER A 1 96 ? 34.595 -13.494 1.510 1.00 41.92 96 SER A N 1
ATOM 659 C CA . SER A 1 96 ? 34.802 -14.790 0.865 1.00 42.45 96 SER A CA 1
ATOM 660 C C . SER A 1 96 ? 35.708 -14.649 -0.346 1.00 45.48 96 SER A C 1
ATOM 661 O O . SER A 1 96 ? 35.406 -13.885 -1.273 1.00 46.96 96 SER A O 1
ATOM 664 N N . THR A 1 97 ? 36.789 -15.422 -0.362 1.00 45.16 97 THR A N 1
ATOM 665 C CA . THR A 1 97 ? 37.806 -15.324 -1.403 1.00 42.41 97 THR A CA 1
ATOM 666 C C . THR A 1 97 ? 37.979 -16.675 -2.075 1.00 49.86 97 THR A C 1
ATOM 667 O O . THR A 1 97 ? 38.295 -17.668 -1.409 1.00 47.68 97 THR A O 1
ATOM 671 N N . ALA A 1 98 ? 37.767 -16.709 -3.387 1.00 39.16 98 ALA A N 1
ATOM 672 C CA . ALA A 1 98 ? 37.947 -17.906 -4.190 1.00 33.89 98 ALA A CA 1
ATOM 673 C C . ALA A 1 98 ? 39.317 -17.875 -4.847 1.00 45.27 98 ALA A C 1
ATOM 674 O O . ALA A 1 98 ? 39.653 -16.911 -5.551 1.00 46.73 98 ALA A O 1
ATOM 676 N N . LEU A 1 99 ? 40.098 -18.932 -4.630 1.00 39.18 99 LEU A N 1
ATOM 677 C CA . LEU A 1 99 ? 41.398 -19.039 -5.268 1.00 38.04 99 LEU A CA 1
ATOM 678 C C . LEU A 1 99 ? 41.477 -20.299 -6.107 1.00 45.34 99 LEU A C 1
ATOM 679 O O . LEU A 1 99 ? 40.894 -21.329 -5.749 1.00 43.27 99 LEU A O 1
ATOM 684 N N . PRO A 1 100 ? 42.202 -20.253 -7.225 1.00 47.20 100 PRO A N 1
ATOM 685 C CA . PRO A 1 100 ? 42.203 -21.394 -8.138 1.00 48.05 100 PRO A CA 1
ATOM 686 C C . PRO A 1 100 ? 43.058 -22.513 -7.582 1.00 46.88 100 PRO A C 1
ATOM 687 O O . PRO A 1 100 ? 44.126 -22.279 -7.015 1.00 46.93 100 PRO A O 1
ATOM 691 N N . VAL A 1 101 ? 42.563 -23.736 -7.730 1.00 38.70 101 VAL A N 1
ATOM 692 C CA . VAL A 1 101 ? 43.344 -24.928 -7.454 1.00 40.53 101 VAL A CA 1
ATOM 693 C C . VAL A 1 101 ? 43.788 -25.597 -8.744 1.00 43.58 101 VAL A C 1
ATOM 694 O O . VAL A 1 101 ? 44.955 -25.958 -8.883 1.00 43.01 101 VAL A O 1
ATOM 698 N N . HIS A 1 102 ? 42.858 -25.759 -9.687 1.00 36.28 102 HIS A N 1
ATOM 699 C CA . HIS A 1 102 ? 43.134 -26.365 -10.991 1.00 39.44 102 HIS A CA 1
ATOM 700 C C . HIS A 1 102 ? 42.198 -25.755 -12.021 1.00 46.11 102 HIS A C 1
ATOM 701 O O . HIS A 1 102 ? 40.996 -25.645 -11.768 1.00 37.93 102 HIS A O 1
ATOM 708 N N . ARG A 1 103 ? 42.746 -25.363 -13.170 1.00 45.87 103 ARG A N 1
ATOM 709 C CA . ARG A 1 103 ? 41.967 -24.757 -14.251 1.00 49.25 103 ARG A CA 1
ATOM 710 C C . ARG A 1 103 ? 42.477 -25.371 -15.548 1.00 47.04 103 ARG A C 1
ATOM 711 O O . ARG A 1 103 ? 43.537 -24.984 -16.047 1.00 48.91 103 ARG A O 1
ATOM 719 N N . GLY A 1 104 ? 41.745 -26.351 -16.068 1.00 45.87 104 GLY A N 1
ATOM 720 C CA . GLY A 1 104 ? 42.197 -27.066 -17.250 1.00 38.58 104 GLY A CA 1
ATOM 721 C C . GLY A 1 104 ? 41.213 -27.054 -18.405 1.00 50.91 104 GLY A C 1
ATOM 722 O O . GLY A 1 104 ? 40.360 -26.164 -18.505 1.00 47.46 104 GLY A O 1
ATOM 723 N N . ALA A 1 105 ? 41.322 -28.048 -19.284 1.00 43.49 105 ALA A N 1
ATOM 724 C CA . ALA A 1 105 ? 40.473 -28.086 -20.468 1.00 52.05 105 ALA A CA 1
ATOM 725 C C . ALA A 1 105 ? 39.016 -28.274 -20.085 1.00 48.29 105 ALA A C 1
ATOM 726 O O . ALA A 1 105 ? 38.166 -27.441 -20.415 1.00 45.04 105 ALA A O 1
ATOM 728 N N . THR A 1 106 ? 38.708 -29.362 -19.378 1.00 39.19 106 THR A N 1
ATOM 729 C CA . THR A 1 106 ? 37.322 -29.676 -19.069 1.00 41.64 106 THR A CA 1
ATOM 730 C C . THR A 1 106 ? 36.899 -29.325 -17.645 1.00 47.50 106 THR A C 1
ATOM 731 O O . THR A 1 106 ? 35.712 -29.061 -17.428 1.00 42.16 106 THR A O 1
ATOM 735 N N . GLN A 1 107 ? 37.816 -29.310 -16.673 1.00 45.90 107 GLN A N 1
ATOM 736 C CA . GLN A 1 107 ? 37.465 -29.126 -15.263 1.00 38.68 107 GLN A CA 1
ATOM 737 C C . GLN A 1 107 ? 38.122 -27.883 -14.684 1.00 42.43 107 GLN A C 1
ATOM 738 O O . GLN A 1 107 ? 39.217 -27.494 -15.100 1.00 44.67 107 GLN A O 1
ATOM 744 N N . GLN A 1 108 ? 37.455 -27.282 -13.686 1.00 37.68 108 GLN A N 1
ATOM 745 C CA . GLN A 1 108 ? 38.068 -26.318 -12.783 1.00 34.64 108 GLN A CA 1
ATOM 746 C C . GLN A 1 108 ? 37.761 -26.708 -11.338 1.00 43.30 108 GLN A C 1
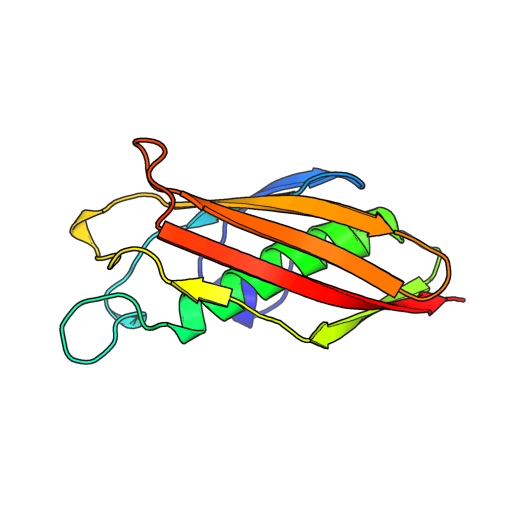ATOM 747 O O . GLN A 1 108 ? 36.663 -27.192 -11.038 1.00 40.87 108 GLN A O 1
ATOM 753 N N . VAL A 1 109 ? 38.725 -26.477 -10.443 1.00 38.28 109 VAL A N 1
ATOM 754 C CA . VAL A 1 109 ? 38.514 -26.564 -9.002 1.00 36.67 109 VAL A CA 1
ATOM 755 C C . VAL A 1 109 ? 38.986 -25.263 -8.366 1.00 37.11 109 VAL A C 1
ATOM 756 O O . VAL A 1 109 ? 40.100 -24.805 -8.638 1.00 41.74 109 VAL A O 1
ATOM 760 N N . TRP A 1 110 ? 38.144 -24.679 -7.514 1.00 34.79 110 TRP A N 1
ATOM 761 C CA . TRP A 1 110 ? 38.456 -23.464 -6.781 1.00 30.56 110 TRP A CA 1
ATOM 762 C C . TRP A 1 110 ? 38.285 -23.717 -5.288 1.00 43.66 110 TRP A C 1
ATOM 763 O O . TRP A 1 110 ? 37.483 -24.557 -4.880 1.00 36.88 110 TRP A O 1
ATOM 774 N N . SER A 1 111 ? 39.044 -22.978 -4.480 1.00 40.15 111 SER A N 1
ATOM 775 C CA . SER A 1 111 ? 38.983 -23.042 -3.023 1.00 41.05 111 SER A CA 1
ATOM 776 C C . SER A 1 111 ? 38.520 -21.692 -2.497 1.00 41.25 111 SER A C 1
ATOM 777 O O . SER A 1 111 ? 39.108 -20.657 -2.827 1.00 41.54 111 SER A O 1
ATOM 780 N N . VAL A 1 112 ? 37.465 -21.695 -1.695 1.00 36.59 112 VAL A N 1
ATOM 781 C CA . VAL A 1 112 ? 36.853 -20.468 -1.207 1.00 40.19 112 VAL A CA 1
ATOM 782 C C . VAL A 1 112 ? 36.960 -20.460 0.308 1.00 44.82 112 VAL A C 1
ATOM 783 O O . VAL A 1 112 ? 36.459 -21.379 0.974 1.00 44.89 112 VAL A O 1
ATOM 787 N N . GLU A 1 113 ? 37.602 -19.432 0.853 1.00 39.39 113 GLU A N 1
ATOM 788 C CA . GLU A 1 113 ? 37.655 -19.227 2.301 1.00 40.88 113 GLU A CA 1
ATOM 789 C C . GLU A 1 113 ? 36.770 -18.051 2.689 1.00 36.92 113 GLU A C 1
ATOM 790 O O . GLU A 1 113 ? 36.810 -16.992 2.050 1.00 44.61 113 GLU A O 1
ATOM 796 N N . THR A 1 114 ? 35.960 -18.247 3.720 1.00 35.98 114 THR A N 1
ATOM 797 C CA . THR A 1 114 ? 35.122 -17.203 4.283 1.00 38.18 114 THR A CA 1
ATOM 798 C C . THR A 1 114 ? 35.685 -16.835 5.649 1.00 49.94 114 THR A C 1
ATOM 799 O O . THR A 1 114 ? 35.730 -17.691 6.543 1.00 45.37 114 THR A O 1
ATOM 803 N N . VAL A 1 115 ? 36.100 -15.569 5.817 1.00 49.85 115 VAL A N 1
ATOM 804 C CA . VAL A 1 115 ? 36.719 -15.104 7.062 1.00 50.84 115 VAL A CA 1
ATOM 805 C C . VAL A 1 115 ? 35.932 -13.936 7.657 1.00 48.72 115 VAL A C 1
ATOM 806 O O . VAL A 1 115 ? 35.203 -13.217 6.964 1.00 51.94 115 VAL A O 1
ATOM 810 N N . ASP A 1 116 ? 36.121 -13.721 8.958 1.00 54.40 116 ASP A N 1
ATOM 811 C CA . ASP A 1 116 ? 35.547 -12.545 9.597 1.00 57.20 116 ASP A CA 1
ATOM 812 C C . ASP A 1 116 ? 36.550 -11.391 9.584 1.00 52.78 116 ASP A C 1
ATOM 813 O O . ASP A 1 116 ? 37.632 -11.476 8.993 1.00 50.62 116 ASP A O 1
ATOM 818 N N . ALA A 1 117 ? 36.170 -10.287 10.235 1.00 48.69 117 ALA A N 1
ATOM 819 C CA . ALA A 1 117 ? 37.012 -9.090 10.259 1.00 68.90 117 ALA A CA 1
ATOM 820 C C . ALA A 1 117 ? 38.404 -9.366 10.827 1.00 64.72 117 ALA A C 1
ATOM 821 O O . ALA A 1 117 ? 39.387 -8.738 10.409 1.00 60.19 117 ALA A O 1
ATOM 823 N N . ALA A 1 118 ? 38.511 -10.296 11.774 1.00 67.06 118 ALA A N 1
ATOM 824 C CA . ALA A 1 118 ? 39.782 -10.605 12.416 1.00 68.57 118 ALA A CA 1
ATOM 825 C C . ALA A 1 118 ? 40.663 -11.555 11.605 1.00 72.48 118 ALA A C 1
ATOM 826 O O . ALA A 1 118 ? 41.813 -11.791 11.994 1.00 72.49 118 ALA A O 1
ATOM 828 N N . GLY A 1 119 ? 40.170 -12.100 10.496 1.00 71.89 119 GLY A N 1
ATOM 829 C CA . GLY A 1 119 ? 40.883 -13.149 9.794 1.00 56.43 119 GLY A CA 1
ATO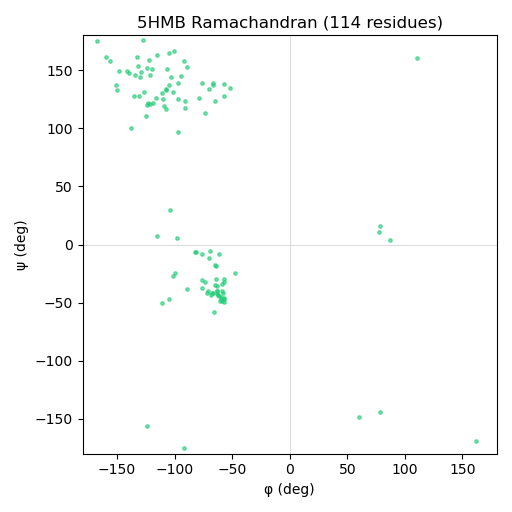M 830 C C . GLY A 1 119 ? 40.582 -14.545 10.294 1.00 55.17 119 GLY A C 1
ATOM 831 O O . GLY A 1 119 ? 41.206 -15.501 9.820 1.00 65.40 119 GLY A O 1
ATOM 832 N N . ARG A 1 120 ? 39.654 -14.689 11.242 1.00 48.59 120 ARG A N 1
ATOM 833 C CA . ARG A 1 120 ? 39.196 -16.006 11.676 1.00 57.76 120 ARG A CA 1
ATOM 834 C C . ARG A 1 120 ? 38.482 -16.720 10.532 1.00 61.21 120 ARG A C 1
ATOM 835 O O . ARG A 1 120 ? 37.498 -16.206 9.994 1.00 49.38 120 ARG A O 1
ATOM 843 N N . LEU A 1 121 ? 38.963 -17.911 10.176 1.00 54.13 121 LEU A N 1
ATOM 844 C CA . LEU A 1 121 ? 38.325 -18.705 9.129 1.00 46.72 121 LEU A CA 1
ATOM 845 C C . LEU A 1 121 ? 37.023 -19.293 9.660 1.00 42.91 121 LEU A C 1
ATOM 846 O O . LEU A 1 121 ? 37.036 -20.147 10.550 1.00 43.26 121 LEU A O 1
ATOM 851 N N . VAL A 1 122 ? 35.899 -18.837 9.113 1.00 40.24 122 VAL A N 1
ATOM 852 C CA . VAL A 1 122 ? 34.571 -19.296 9.513 1.00 38.72 122 VAL A CA 1
ATOM 853 C C . VAL A 1 122 ? 34.119 -20.509 8.703 1.00 43.93 122 VAL A C 1
ATOM 854 O O . VAL A 1 122 ? 33.443 -21.398 9.224 1.00 40.56 122 VAL A O 1
ATOM 858 N N . ALA A 1 123 ? 34.421 -20.543 7.410 1.00 44.95 123 ALA A N 1
ATOM 859 C CA . ALA A 1 123 ? 34.000 -21.653 6.570 1.00 39.05 123 ALA A CA 1
ATOM 860 C C . ALA A 1 123 ? 34.948 -21.714 5.392 1.00 43.02 123 ALA A C 1
ATOM 861 O O . ALA A 1 123 ? 35.607 -20.726 5.061 1.00 42.35 123 ALA A O 1
ATOM 863 N N . ARG A 1 124 ? 35.030 -22.893 4.771 1.00 37.46 124 ARG A N 1
ATOM 864 C CA . ARG A 1 124 ? 35.896 -23.080 3.615 1.00 34.79 124 ARG A CA 1
ATOM 865 C C . ARG A 1 124 ? 35.288 -24.158 2.733 1.00 40.52 124 ARG A C 1
ATOM 866 O O . ARG A 1 124 ? 34.801 -25.174 3.246 1.00 38.59 124 ARG A O 1
ATOM 874 N N . GLY A 1 125 ? 35.301 -23.927 1.424 1.00 32.43 125 GLY A N 1
ATOM 875 C CA . GLY A 1 125 ? 34.704 -24.867 0.487 1.00 36.18 125 GLY A CA 1
ATOM 876 C C . GLY A 1 125 ? 35.533 -25.048 -0.772 1.00 33.71 125 GLY A C 1
ATOM 877 O O . GLY A 1 125 ? 36.186 -24.118 -1.253 1.00 37.33 125 GLY A O 1
ATOM 878 N N . GLN A 1 126 ? 35.479 -26.266 -1.315 1.00 36.10 126 GLN A N 1
ATOM 879 C CA . GLN A 1 126 ? 36.100 -26.610 -2.588 1.00 40.51 126 GLN A CA 1
ATOM 880 C C . GLN A 1 126 ? 34.999 -26.865 -3.604 1.00 43.77 126 GLN A C 1
ATOM 881 O O . GLN A 1 126 ? 34.080 -27.641 -3.333 1.00 40.05 126 GLN A O 1
ATOM 887 N N . VAL A 1 127 ? 35.102 -26.232 -4.772 1.00 35.22 127 VAL A N 1
ATOM 888 C CA . VAL A 1 127 ? 34.052 -26.257 -5.784 1.00 38.14 127 VAL A CA 1
ATOM 889 C C . VAL A 1 127 ? 34.646 -26.777 -7.093 1.00 38.86 127 VAL A C 1
ATOM 890 O O . VAL A 1 127 ? 35.599 -26.197 -7.635 1.00 37.48 127 VAL A O 1
ATOM 894 N N . ARG A 1 128 ? 34.091 -27.880 -7.583 1.00 36.67 128 ARG A N 1
ATOM 895 C CA . ARG A 1 128 ? 34.479 -28.463 -8.855 1.00 39.31 128 ARG A CA 1
ATOM 896 C C . ARG A 1 128 ? 33.429 -28.059 -9.869 1.00 42.80 128 ARG A C 1
ATOM 897 O O . ARG A 1 128 ? 32.229 -28.172 -9.592 1.00 36.57 128 ARG A O 1
ATOM 905 N N . LEU A 1 129 ? 33.885 -27.558 -11.016 1.00 35.90 129 LEU A N 1
ATOM 906 C CA . LEU A 1 129 ? 33.025 -27.109 -12.094 1.00 43.16 129 LEU A CA 1
ATOM 907 C C . LEU A 1 129 ? 33.503 -27.701 -13.414 1.00 46.65 129 LEU A C 1
ATOM 908 O O . LEU A 1 129 ? 34.683 -28.005 -13.592 1.00 44.04 129 LEU A O 1
ATOM 913 N N . HIS A 1 130 ? 32.575 -27.849 -14.344 1.00 52.12 130 HIS A N 1
ATOM 914 C CA . HIS A 1 130 ? 32.854 -28.412 -15.661 1.00 50.49 130 HIS A CA 1
ATOM 915 C C . HIS A 1 130 ? 32.869 -27.278 -16.678 1.00 47.09 130 HIS A C 1
ATOM 916 O O . HIS A 1 130 ? 32.048 -26.360 -16.598 1.00 41.05 130 HIS A O 1
ATOM 923 N N . ASN A 1 131 ? 33.845 -27.300 -17.592 1.00 46.43 131 ASN A N 1
ATOM 924 C CA . ASN A 1 131 ? 33.901 -26.326 -18.684 1.00 47.10 131 ASN A CA 1
ATOM 925 C C . ASN A 1 131 ? 33.146 -26.871 -19.886 1.00 49.42 131 ASN A C 1
ATOM 926 O O . ASN A 1 131 ? 33.545 -27.891 -20.457 1.00 45.72 131 ASN A O 1
ATOM 931 N N . LEU A 1 132 ? 32.077 -26.184 -20.279 1.00 48.12 132 LEU A N 1
ATOM 932 C CA . LEU A 1 132 ? 31.344 -26.491 -21.509 1.00 54.46 132 LEU A CA 1
ATOM 933 C C . LEU A 1 132 ? 31.856 -25.538 -22.580 1.00 54.10 132 LEU A C 1
ATOM 934 O O . LEU A 1 132 ? 31.412 -24.390 -22.659 1.00 55.77 132 LEU A O 1
ATOM 939 N N . ARG A 1 133 ? 32.804 -26.000 -23.390 1.00 47.67 133 ARG A N 1
ATOM 940 C CA . ARG A 1 133 ? 33.499 -25.100 -24.295 1.00 64.11 133 ARG A CA 1
ATOM 941 C C . ARG A 1 133 ? 32.764 -25.001 -25.623 1.00 63.46 133 ARG A C 1
ATOM 942 O O . ARG A 1 133 ? 32.044 -25.920 -26.024 1.00 58.57 133 ARG A O 1
ATOM 950 N N . LEU A 1 134 ? 32.932 -23.856 -26.286 1.00 68.52 134 LEU A N 1
ATOM 951 C CA . LEU A 1 134 ? 32.387 -23.640 -27.629 1.00 60.85 134 LEU A CA 1
ATOM 952 C C . LEU A 1 134 ? 33.186 -24.446 -28.640 1.00 52.55 134 LEU A C 1
ATOM 953 O O . LEU A 1 134 ? 32.790 -25.557 -29.012 1.00 68.08 134 LEU A O 1
#

Radius of gyration: 14.17 Å; Cα contacts (8 Å, |Δi|>4): 297; chains: 1; bounding box: 27×24×45 Å

Sequence (125 aa):
RLGPYVEHLGLQFERRIDPDRRAVAYWSVRADLLQPHGILHGGVHCAVVESVASAAADRWLGDRGTVVGVSNSSTDFFAPATVADGRLTSTALPVHRGATQQVWSVETVDAAGRLVARGQVRLHNLRL

InterPro domains:
  IPR003736 Phenylacetic acid degradation-related domain [TIGR00369] (14-127)
  IPR006683 Thioesterase domain [PF03061] (44-122)
  IPR029069 HotDog domain superfamily [SSF54637] (12-126)

Solvent-accessible surface area: 6519 Å² total; per-residue (Å²): 166,66,38,122,123,25,74,90,2,29,18,132,59,119,101,69,38,49,78,91,0,20,0,57,9,48,6,75,83,96,8,51,62,151,86,37,52,10,95,17,34,16,5,39,20,0,0,50,16,0,0,32,23,0,0,74,122,64,0,32,113,150,21,74,25,66,43,78,64,54,80,22,81,108,114,22,85,2,36,84,95,45,35,149,0,30,0,36,0,88,46,96,97,82,18,71,80,46,0,24,0,16,0,74,0,37,19,100,97,52,94,58,0,0,89,0,54,0,100,0,58,6,95,104,130

Nearest PDB structures (foldseek):
  5hmb-assembly1_A  TM=1.008E+00  e=3.366E-26  Streptomyces sahachiroi
  1vh5-assembly1_A  TM=9.413E-01  e=7.857E-12  Escherichia coli
  1vi8-assembly1_B  TM=9.452E-01  e=1.577E-11  Escherichia coli
  1vh9-assembly1_A  TM=9.365E-01  e=3.043E-10  Escherichia coli
  3e1e-assembly1_A  TM=9.081E-01  e=8.651E-10  Ruegeria pomeroyi

Secondary structure (DSSP, 8-state):
---HHHHHHT-EEEEEETTEEEEEEE--GGGB-TTSSB-HHHHHHHHHHHHHHHHHHHHGGGEEEEEEEEEEEE-S---GGG-EEEEEEEEEEE-SSEEEEEEEEE-TT--EEEEEEEEEEEEE-

B-factor: mean 52.19, std 12.35, range [30.56, 107.18]

Organism: Streptomyces sahachiroi (NCBI:txid285525)